Protein AF-A0A2D8XMQ3-F1 (afdb_monomer_lite)

pLDDT: mean 76.1, std 11.26, range [39.38, 89.62]

Foldseek 3Di:
DDPVVVVVVVVVVVVVVVVVVVVDPDPCPVVDDDDDDDDFKDKDKDWADDDDDDDPDPDDDDDDDDTDIDMDMDGDDDDDDDDPPDDDD

Structure (mmCIF, N/CA/C/O backbone):
data_AF-A0A2D8XMQ3-F1
#
_entry.id   AF-A0A2D8XMQ3-F1
#
loop_
_atom_site.group_PDB
_atom_site.id
_atom_site.type_symbol
_atom_site.label_atom_id
_atom_site.label_alt_id
_atom_site.label_comp_id
_atom_site.label_asym_id
_atom_site.label_entity_id
_atom_site.label_seq_id
_atom_site.pdbx_PDB_ins_code
_atom_site.Cartn_x
_atom_site.Cartn_y
_atom_site.Cartn_z
_atom_site.occupancy
_atom_site.B_iso_or_equiv
_atom_site.auth_seq_id
_atom_site.auth_comp_id
_atom_site.auth_asym_id
_atom_site.auth_atom_id
_atom_site.pdbx_PDB_model_num
ATOM 1 N N . MET A 1 1 ? -32.840 -9.153 39.664 1.00 47.66 1 MET A N 1
ATOM 2 C CA . MET A 1 1 ? -31.892 -9.358 38.546 1.00 47.66 1 MET A CA 1
ATOM 3 C C . MET A 1 1 ? -31.703 -8.026 37.840 1.00 47.66 1 MET A C 1
ATOM 5 O O . MET A 1 1 ? -32.692 -7.460 37.396 1.00 47.66 1 MET A O 1
ATOM 9 N N . SER A 1 2 ? -30.481 -7.491 37.831 1.00 50.44 2 SER A N 1
ATOM 10 C CA . SER A 1 2 ? -30.154 -6.190 37.231 1.00 50.44 2 SER A CA 1
ATOM 11 C C . SER A 1 2 ? -29.874 -6.351 35.732 1.00 50.44 2 SER A C 1
ATOM 13 O O . SER A 1 2 ? -29.077 -7.195 35.332 1.00 50.44 2 SER A O 1
ATOM 15 N N . VAL A 1 3 ? -30.524 -5.522 34.916 1.00 63.81 3 VAL A N 1
ATOM 16 C CA . VAL A 1 3 ? -30.344 -5.433 3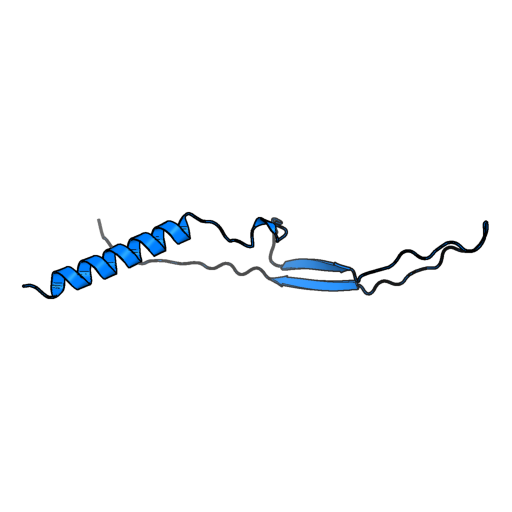3.453 1.00 63.81 3 VAL A CA 1
ATOM 17 C C . VAL A 1 3 ? -29.046 -4.718 33.039 1.00 63.81 3 VAL A C 1
ATOM 19 O O . VAL A 1 3 ? -28.661 -4.777 31.874 1.00 63.81 3 VAL A O 1
ATOM 22 N N . GLN A 1 4 ? -28.340 -4.080 33.981 1.00 67.00 4 GLN A N 1
ATOM 23 C CA . GLN A 1 4 ? -27.061 -3.396 33.726 1.00 67.00 4 GLN A CA 1
ATOM 24 C C . GLN A 1 4 ? -25.872 -4.369 33.645 1.00 67.00 4 GLN A C 1
ATOM 26 O O . GLN A 1 4 ? -24.845 -4.068 33.044 1.00 67.00 4 GLN A O 1
ATOM 31 N N . ILE A 1 5 ? -26.002 -5.566 34.223 1.00 63.44 5 ILE A N 1
ATOM 32 C CA . ILE A 1 5 ? -24.942 -6.583 34.186 1.00 63.44 5 ILE A CA 1
ATOM 33 C C . ILE A 1 5 ? -24.742 -7.089 32.749 1.00 63.44 5 ILE A C 1
ATOM 35 O O . ILE A 1 5 ? -23.616 -7.247 32.287 1.00 63.44 5 ILE A O 1
ATOM 39 N N . THR A 1 6 ? -25.830 -7.275 32.002 1.00 73.38 6 THR A N 1
ATOM 40 C CA . THR A 1 6 ? -25.777 -7.696 30.596 1.00 73.38 6 THR A CA 1
ATOM 41 C C . THR A 1 6 ? -25.154 -6.649 29.674 1.00 73.38 6 THR A C 1
ATOM 43 O O . THR A 1 6 ? -24.459 -7.027 28.735 1.00 73.38 6 THR A O 1
ATOM 46 N N . THR A 1 7 ? -25.340 -5.350 29.934 1.00 79.94 7 THR A N 1
ATOM 47 C CA . THR A 1 7 ? -24.733 -4.286 29.113 1.00 79.94 7 THR A CA 1
ATOM 48 C C . THR A 1 7 ? -23.226 -4.189 29.336 1.00 79.94 7 THR A C 1
ATOM 50 O O . THR A 1 7 ? -22.482 -4.079 28.365 1.00 79.94 7 THR A O 1
ATOM 53 N N . ALA A 1 8 ? -22.763 -4.344 30.581 1.00 79.88 8 ALA A N 1
ATOM 54 C CA . ALA A 1 8 ? -21.336 -4.352 30.904 1.00 79.88 8 ALA A CA 1
ATOM 55 C C . ALA A 1 8 ? -20.573 -5.474 30.172 1.00 79.88 8 ALA A C 1
ATOM 57 O O . ALA A 1 8 ? -19.471 -5.254 29.675 1.00 79.88 8 ALA A O 1
ATOM 58 N N . PHE A 1 9 ? -21.174 -6.661 30.023 1.00 83.69 9 PHE A N 1
ATOM 59 C CA . PHE A 1 9 ? -20.564 -7.752 29.251 1.00 83.69 9 PHE A CA 1
ATOM 60 C C . PHE A 1 9 ? -20.463 -7.446 27.748 1.00 83.69 9 PHE A C 1
ATOM 62 O O . PHE A 1 9 ? -19.483 -7.835 27.109 1.00 83.69 9 PHE A O 1
ATOM 69 N N . VAL A 1 10 ? -21.437 -6.726 27.180 1.00 86.00 10 VAL A N 1
ATOM 70 C CA . VAL A 1 10 ? -21.399 -6.292 25.772 1.00 86.00 10 VAL A CA 1
ATOM 71 C C . VAL A 1 10 ? -20.311 -5.239 25.553 1.00 86.00 10 VAL A C 1
ATOM 73 O O . VAL A 1 10 ? -19.554 -5.331 24.587 1.00 86.00 10 VAL A O 1
ATOM 76 N N . GLU A 1 11 ? -20.186 -4.272 26.463 1.00 88.19 11 GLU A N 1
ATOM 77 C CA . GLU A 1 11 ? -19.143 -3.241 26.408 1.00 88.19 11 GLU A CA 1
ATOM 78 C C . GLU A 1 11 ? -17.743 -3.836 26.570 1.00 88.19 11 GLU A C 1
ATOM 80 O O . GLU A 1 11 ? -16.839 -3.513 25.798 1.00 88.19 11 GLU A O 1
ATOM 85 N N . GLN A 1 12 ? -17.574 -4.777 27.502 1.00 87.25 12 GLN A N 1
ATOM 86 C CA . GLN A 1 12 ? -16.314 -5.489 27.691 1.00 87.25 12 GLN A CA 1
ATOM 87 C C . GLN A 1 12 ? -15.927 -6.302 26.446 1.00 87.25 12 GLN A C 1
ATOM 89 O O . GLN A 1 12 ? -14.770 -6.273 26.025 1.00 87.25 12 GLN A O 1
ATOM 94 N N . TYR A 1 13 ? -16.877 -7.011 25.822 1.00 88.62 13 TYR A N 1
ATOM 95 C CA . TYR A 1 13 ? -16.619 -7.739 24.577 1.00 88.62 13 TYR A CA 1
ATOM 96 C C . TYR A 1 13 ? -16.195 -6.792 23.451 1.00 88.62 13 TYR A C 1
ATOM 98 O O . TYR A 1 13 ? -15.200 -7.053 22.773 1.00 88.62 13 TYR A O 1
ATOM 106 N N . LYS A 1 14 ? -16.902 -5.667 23.289 1.00 87.88 14 LYS A N 1
ATOM 107 C CA . LYS A 1 14 ? -16.571 -4.644 22.294 1.00 87.88 14 LYS A CA 1
ATOM 108 C C . LYS A 1 14 ? -15.151 -4.106 22.494 1.00 87.88 14 LYS A C 1
ATOM 110 O O . LYS A 1 14 ? -14.368 -4.136 21.548 1.00 87.88 14 LYS A O 1
ATOM 115 N N . GLY A 1 15 ? -14.799 -3.695 23.714 1.00 89.62 15 GLY A N 1
ATOM 116 C CA . GLY A 1 15 ? -13.461 -3.185 24.025 1.00 89.62 15 GLY A CA 1
ATOM 117 C C . GLY A 1 15 ? -12.362 -4.216 23.756 1.00 89.62 15 GLY A C 1
ATOM 118 O O . GLY A 1 15 ? -11.335 -3.897 23.161 1.00 89.62 15 GLY A O 1
ATOM 119 N N . ASN A 1 16 ? -12.599 -5.486 24.097 1.00 88.94 16 ASN A N 1
ATOM 120 C CA . ASN A 1 16 ? -11.645 -6.560 23.818 1.00 88.94 16 ASN A CA 1
ATOM 121 C C . ASN A 1 16 ? -11.452 -6.796 22.313 1.00 88.94 16 ASN A C 1
ATOM 123 O O . ASN A 1 16 ? -10.323 -6.984 21.864 1.00 88.94 16 ASN A O 1
ATOM 127 N N . VAL A 1 17 ? -12.528 -6.771 21.519 1.00 86.94 17 VAL A N 1
ATOM 128 C CA . VAL A 1 17 ? -12.437 -6.907 20.056 1.00 86.94 17 VAL A CA 1
ATOM 129 C C . VAL A 1 17 ? -11.681 -5.727 19.449 1.00 86.94 17 VAL A C 1
ATOM 131 O O . VAL A 1 17 ? -10.796 -5.942 18.624 1.00 86.94 17 VAL A O 1
ATOM 134 N N . GLU A 1 18 ? -11.973 -4.500 19.881 1.00 87.88 18 GLU A N 1
ATOM 135 C CA . GLU A 1 18 ? -11.266 -3.300 19.421 1.00 87.88 18 GLU A CA 1
ATOM 136 C C . GLU A 1 18 ? -9.766 -3.372 19.745 1.00 87.88 18 GLU A C 1
ATOM 138 O O . GLU A 1 18 ? -8.935 -3.157 18.860 1.00 87.88 18 GLU A O 1
ATOM 143 N N . HIS A 1 19 ? -9.401 -3.781 20.963 1.00 88.06 19 HIS A N 1
ATOM 144 C CA . HIS A 1 19 ? -8.002 -3.963 21.355 1.00 88.06 19 HIS A CA 1
ATOM 145 C C . HIS A 1 19 ? -7.284 -5.056 20.551 1.00 88.06 19 HIS A C 1
ATOM 147 O O . HIS A 1 19 ? -6.148 -4.859 20.117 1.00 88.06 19 HIS A O 1
ATOM 153 N N . LEU A 1 20 ? -7.929 -6.198 20.303 1.00 85.19 20 LEU A N 1
ATOM 154 C CA . LEU A 1 20 ? -7.338 -7.288 19.518 1.00 85.19 20 LEU A CA 1
ATOM 155 C C . LEU A 1 20 ? -7.166 -6.913 18.039 1.00 85.19 20 LEU A C 1
ATOM 157 O O . LEU A 1 20 ? -6.171 -7.284 17.413 1.00 85.19 20 LEU A O 1
ATOM 161 N N . VAL A 1 21 ? -8.112 -6.157 17.473 1.00 83.44 21 VAL A N 1
ATOM 162 C CA . VAL A 1 21 ? -8.021 -5.662 16.093 1.00 83.44 21 VAL A CA 1
ATOM 163 C C . VAL A 1 21 ? -6.886 -4.650 15.948 1.00 83.44 21 VAL A C 1
ATOM 165 O O . VAL A 1 21 ? -6.196 -4.681 14.936 1.00 83.44 21 VAL A O 1
ATOM 168 N N . GLN A 1 22 ? -6.632 -3.810 16.957 1.00 82.38 22 GLN A N 1
ATOM 169 C CA . GLN A 1 22 ? -5.485 -2.893 16.955 1.00 82.38 22 GLN A CA 1
ATOM 170 C C . GLN A 1 22 ? -4.136 -3.627 16.995 1.00 82.38 22 GLN A C 1
ATOM 172 O O . GLN A 1 22 ? -3.185 -3.193 16.347 1.00 82.38 22 GLN A O 1
ATOM 177 N N . GLN A 1 23 ? -4.043 -4.746 17.723 1.00 81.25 23 GLN A N 1
ATOM 178 C CA . GLN A 1 23 ? -2.813 -5.549 17.792 1.00 81.25 23 GLN A CA 1
ATOM 179 C C . GLN A 1 23 ? -2.471 -6.209 16.452 1.00 81.25 23 GLN A C 1
ATOM 181 O O . GLN A 1 23 ? -1.297 -6.382 16.114 1.00 81.25 23 GLN A O 1
ATOM 186 N N . LYS A 1 24 ? -3.487 -6.591 15.674 1.00 79.75 24 LYS A N 1
ATOM 187 C CA . LYS A 1 24 ? -3.289 -7.204 14.364 1.00 79.75 24 LYS A CA 1
ATOM 188 C C . LYS A 1 24 ? -3.156 -6.117 13.299 1.00 79.75 24 LYS A C 1
ATOM 190 O O . LYS A 1 24 ? -4.136 -5.515 12.878 1.00 79.75 24 LYS A O 1
ATOM 195 N N . GLY A 1 25 ? -1.929 -5.909 12.822 1.00 76.00 25 GLY A N 1
ATOM 196 C CA . GLY A 1 25 ? -1.646 -4.988 11.719 1.00 76.00 25 GLY A CA 1
ATOM 197 C C . GLY A 1 25 ? -2.458 -5.280 10.446 1.00 76.00 25 GLY A C 1
ATOM 198 O O . GLY A 1 25 ? -3.059 -6.345 10.281 1.00 76.00 25 GLY A O 1
ATOM 199 N N . SER A 1 26 ? -2.473 -4.315 9.520 1.00 81.19 26 SER A N 1
ATOM 200 C CA . SER A 1 26 ? -3.245 -4.405 8.271 1.00 81.19 26 SER A CA 1
ATOM 201 C C . SER A 1 26 ? -2.988 -5.713 7.517 1.00 81.19 26 SER A C 1
ATOM 203 O O . SER A 1 26 ? -1.850 -6.037 7.185 1.00 81.19 26 SER A O 1
ATOM 205 N N . ARG A 1 27 ? -4.063 -6.428 7.160 1.00 82.25 27 ARG A N 1
ATOM 206 C CA . ARG A 1 27 ? -3.991 -7.678 6.378 1.00 82.25 27 ARG A CA 1
ATOM 207 C C . ARG A 1 27 ? -3.368 -7.491 4.996 1.00 82.25 27 ARG A C 1
ATOM 209 O O . ARG A 1 27 ? -2.899 -8.457 4.412 1.00 82.25 27 ARG A O 1
ATOM 216 N N . LEU A 1 28 ? -3.403 -6.269 4.469 1.00 84.81 28 LEU A N 1
ATOM 217 C CA . LEU A 1 28 ? -2.854 -5.945 3.157 1.00 84.81 28 LEU A CA 1
ATOM 218 C C . LEU A 1 28 ? -1.389 -5.517 3.227 1.00 84.81 28 LEU A C 1
ATOM 220 O O . LEU A 1 28 ? -0.794 -5.305 2.174 1.00 84.81 28 LEU A O 1
ATOM 224 N N . ARG A 1 29 ? -0.798 -5.395 4.425 1.00 80.88 29 ARG A N 1
ATOM 225 C CA . ARG A 1 29 ? 0.557 -4.857 4.606 1.00 80.88 29 ARG A CA 1
ATOM 226 C C . ARG A 1 29 ? 1.606 -5.608 3.785 1.00 80.88 29 ARG A C 1
ATOM 228 O O . ARG A 1 29 ? 2.448 -4.956 3.185 1.00 80.88 29 ARG A O 1
ATOM 235 N N . ASP A 1 30 ? 1.485 -6.929 3.689 1.00 82.88 30 ASP A N 1
ATOM 236 C CA . ASP A 1 30 ? 2.427 -7.777 2.944 1.00 82.88 30 ASP A CA 1
ATOM 237 C C . ASP A 1 30 ? 2.151 -7.805 1.433 1.00 82.88 30 ASP A C 1
ATOM 239 O O . ASP A 1 30 ? 2.994 -8.218 0.642 1.00 82.88 30 ASP A O 1
ATOM 243 N N . SER A 1 31 ? 0.964 -7.358 1.016 1.00 84.81 31 SER A N 1
ATOM 244 C CA . SER A 1 31 ? 0.554 -7.308 -0.394 1.00 84.81 31 SER A CA 1
ATOM 245 C C . SER A 1 31 ? 0.842 -5.963 -1.068 1.00 84.81 31 SER A C 1
ATOM 247 O O . SER A 1 31 ? 0.607 -5.816 -2.267 1.00 84.81 31 SER A O 1
ATOM 249 N N . VAL A 1 32 ? 1.327 -4.971 -0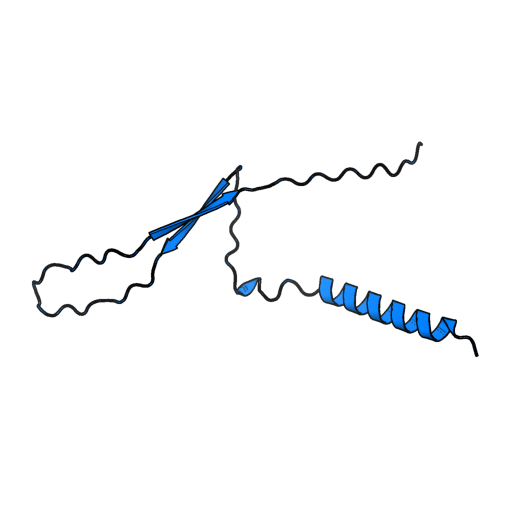.313 1.00 83.94 32 VAL A N 1
ATOM 250 C CA . VAL A 1 32 ? 1.569 -3.609 -0.805 1.00 83.94 32 VAL A CA 1
ATOM 251 C C . VAL A 1 32 ? 3.035 -3.213 -0.669 1.00 83.94 32 VAL A C 1
ATOM 253 O O . VAL A 1 32 ? 3.719 -3.592 0.278 1.00 83.94 32 VAL A O 1
ATOM 256 N N . ARG A 1 33 ? 3.524 -2.403 -1.614 1.00 81.88 33 ARG A N 1
ATOM 257 C CA . ARG A 1 33 ? 4.865 -1.814 -1.530 1.00 81.88 33 ARG A CA 1
ATOM 258 C C . ARG A 1 33 ? 4.872 -0.696 -0.491 1.00 81.88 33 ARG A C 1
ATOM 260 O O . ARG A 1 33 ? 4.014 0.182 -0.524 1.00 81.88 33 ARG A O 1
ATOM 267 N N . LEU A 1 34 ? 5.867 -0.715 0.389 1.00 81.38 34 LEU A N 1
ATOM 268 C CA . LEU A 1 34 ? 6.144 0.368 1.328 1.00 81.38 34 LEU A CA 1
ATOM 269 C C . LEU A 1 34 ? 7.362 1.141 0.842 1.00 81.38 34 LEU A C 1
ATOM 271 O O . LEU A 1 34 ? 8.415 0.558 0.597 1.00 81.38 34 LEU A O 1
ATOM 275 N N . GLU A 1 35 ? 7.207 2.448 0.700 1.00 81.06 35 GLU A N 1
ATOM 276 C CA . GLU A 1 35 ? 8.262 3.341 0.244 1.00 81.06 35 GLU A CA 1
ATOM 277 C C . GLU A 1 35 ? 8.159 4.652 1.016 1.00 81.06 35 GLU A C 1
ATOM 279 O O . GLU A 1 35 ? 7.062 5.188 1.184 1.00 81.06 35 GLU A O 1
ATOM 284 N N . GLN A 1 36 ? 9.293 5.143 1.513 1.00 81.38 36 GLN A N 1
ATOM 285 C CA . GLN A 1 36 ? 9.350 6.420 2.214 1.00 81.38 36 GLN A CA 1
ATOM 286 C C . GLN A 1 36 ? 9.476 7.544 1.190 1.00 81.38 36 GLN A C 1
ATOM 288 O O . GLN A 1 36 ? 10.392 7.539 0.370 1.00 81.38 36 GLN A O 1
ATOM 293 N N . VAL A 1 37 ? 8.557 8.504 1.245 1.00 82.50 37 VAL A N 1
ATOM 294 C CA . VAL A 1 37 ? 8.536 9.662 0.348 1.00 82.50 37 VAL A CA 1
ATOM 295 C C . VAL A 1 37 ? 8.889 10.913 1.138 1.00 82.50 37 VAL A C 1
ATOM 297 O O . VAL A 1 37 ? 8.248 11.217 2.140 1.00 82.50 37 VAL A O 1
ATOM 300 N N . THR A 1 38 ? 9.863 11.671 0.644 1.00 81.12 38 THR A N 1
ATOM 301 C CA . THR A 1 38 ? 10.247 12.975 1.195 1.00 81.12 38 THR A CA 1
ATOM 302 C C . THR A 1 38 ? 9.822 14.083 0.230 1.00 81.12 38 THR A C 1
ATOM 304 O O . THR A 1 38 ? 10.226 14.082 -0.932 1.00 81.12 38 THR A O 1
ATOM 307 N N . GLY A 1 39 ? 9.021 15.046 0.697 1.00 81.81 39 GLY A N 1
ATOM 308 C CA . 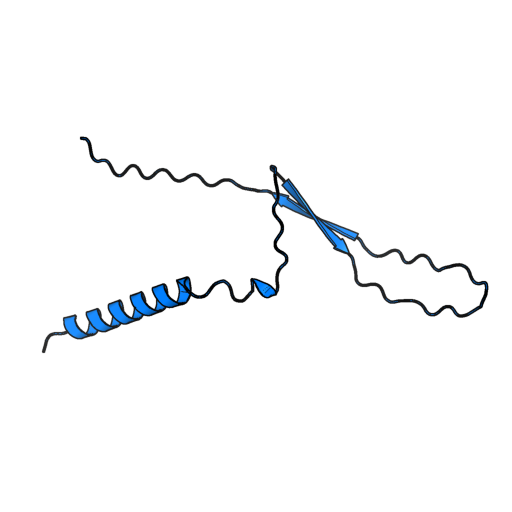GLY A 1 39 ? 8.563 16.201 -0.091 1.00 81.81 39 GLY A CA 1
ATOM 309 C C . GLY A 1 39 ? 7.042 16.268 -0.270 1.00 81.81 39 GLY A C 1
ATOM 310 O O . GLY A 1 39 ? 6.306 15.468 0.285 1.00 81.81 39 GLY A O 1
ATOM 311 N N . LYS A 1 40 ? 6.549 17.246 -1.046 1.00 77.81 40 LYS A N 1
ATOM 312 C CA . LYS A 1 40 ? 5.098 17.513 -1.189 1.00 77.81 40 LYS A CA 1
ATOM 313 C C . LYS A 1 40 ? 4.369 16.573 -2.156 1.00 77.81 40 LYS A C 1
ATOM 315 O O . LYS A 1 40 ? 3.156 16.407 -2.062 1.00 77.81 40 LYS A O 1
ATOM 320 N N . ASN A 1 41 ? 5.082 15.991 -3.120 1.00 82.12 41 ASN A N 1
ATOM 321 C CA . ASN A 1 41 ? 4.504 15.117 -4.140 1.00 82.12 41 ASN A CA 1
ATOM 322 C C . ASN A 1 41 ? 5.434 13.935 -4.424 1.00 82.12 41 ASN A C 1
ATOM 324 O O . ASN A 1 41 ? 6.640 14.125 -4.558 1.00 82.12 41 ASN A O 1
ATOM 328 N N . ALA A 1 42 ? 4.849 12.755 -4.619 1.00 84.06 42 ALA A N 1
ATOM 329 C CA . ALA A 1 42 ? 5.504 11.578 -5.181 1.00 84.06 42 ALA A CA 1
ATOM 330 C C . ALA A 1 42 ? 4.856 11.181 -6.507 1.00 84.06 42 ALA A C 1
ATOM 332 O O . ALA A 1 42 ? 3.690 11.483 -6.772 1.00 84.06 42 ALA A O 1
ATOM 333 N N . TYR A 1 43 ? 5.615 10.465 -7.331 1.00 83.56 43 TYR A N 1
ATOM 334 C CA . TYR A 1 43 ? 5.119 9.893 -8.572 1.00 83.56 43 TYR A CA 1
ATOM 335 C C . TYR A 1 43 ? 5.461 8.412 -8.638 1.00 83.56 43 TYR A C 1
ATOM 337 O O . TYR A 1 43 ? 6.600 8.031 -8.384 1.00 83.56 43 TYR A O 1
ATOM 345 N N . PHE A 1 44 ? 4.486 7.605 -9.040 1.00 83.50 44 PHE A N 1
ATOM 346 C CA . PHE A 1 44 ? 4.643 6.168 -9.219 1.00 83.50 44 PHE A CA 1
ATOM 347 C C . PHE A 1 44 ? 4.338 5.795 -10.668 1.00 83.50 44 PHE A C 1
ATOM 349 O O . PHE A 1 44 ? 3.319 6.217 -11.225 1.00 83.50 44 PHE A O 1
ATOM 356 N N . GLU A 1 45 ? 5.229 5.008 -11.267 1.00 82.81 45 GLU A N 1
ATOM 357 C CA . GLU A 1 45 ? 5.082 4.508 -12.633 1.00 82.81 45 GLU A CA 1
ATOM 358 C C . GLU A 1 45 ? 4.325 3.180 -12.636 1.00 82.81 45 GLU A C 1
ATOM 360 O O . GLU A 1 45 ? 4.683 2.234 -11.930 1.00 82.81 45 GLU A O 1
ATOM 365 N N . GLN A 1 46 ? 3.289 3.106 -13.463 1.00 76.88 46 GLN A N 1
ATOM 366 C CA . GLN A 1 46 ? 2.582 1.882 -13.788 1.00 76.88 46 GLN A CA 1
ATOM 367 C C . GLN A 1 46 ? 3.018 1.445 -15.188 1.00 76.88 46 GLN A C 1
ATOM 369 O O . GLN A 1 46 ? 2.679 2.078 -16.190 1.00 76.88 46 GLN A O 1
ATOM 374 N N . LEU A 1 47 ? 3.786 0.358 -15.241 1.00 77.56 47 LEU A N 1
ATOM 375 C CA . LEU A 1 47 ? 4.154 -0.304 -16.487 1.00 77.56 47 LEU A CA 1
ATOM 376 C C . LEU A 1 47 ? 3.022 -1.247 -16.903 1.00 77.56 47 LEU A C 1
ATOM 378 O O . LEU A 1 47 ? 2.542 -2.039 -16.090 1.00 77.56 47 LEU A O 1
ATOM 382 N N . GLY A 1 48 ? 2.590 -1.158 -18.160 1.00 70.94 48 GLY A N 1
ATOM 383 C CA . GLY A 1 48 ? 1.673 -2.129 -18.750 1.00 70.94 48 GLY A CA 1
ATOM 384 C C . GLY A 1 48 ? 2.271 -3.539 -18.811 1.00 70.94 48 GLY A C 1
ATOM 385 O O . GLY A 1 48 ? 3.487 -3.731 -18.804 1.00 70.94 48 GLY A O 1
ATOM 386 N N . THR A 1 49 ? 1.409 -4.552 -18.889 1.00 69.25 49 THR A N 1
ATOM 387 C CA . THR A 1 49 ? 1.843 -5.936 -19.104 1.00 69.25 49 THR A CA 1
ATOM 388 C C . THR A 1 49 ? 2.416 -6.089 -20.508 1.00 69.25 49 THR A C 1
ATOM 390 O O . THR A 1 49 ? 1.750 -5.748 -21.485 1.00 69.25 49 THR A O 1
ATOM 393 N N . THR A 1 50 ? 3.620 -6.644 -20.616 1.00 71.94 50 THR A N 1
ATOM 394 C CA . THR A 1 50 ? 4.242 -6.998 -21.895 1.00 71.94 50 THR A CA 1
ATOM 395 C C . THR A 1 50 ? 4.551 -8.489 -21.934 1.00 71.94 50 THR A C 1
ATOM 397 O O . THR A 1 50 ? 4.831 -9.099 -20.901 1.00 71.94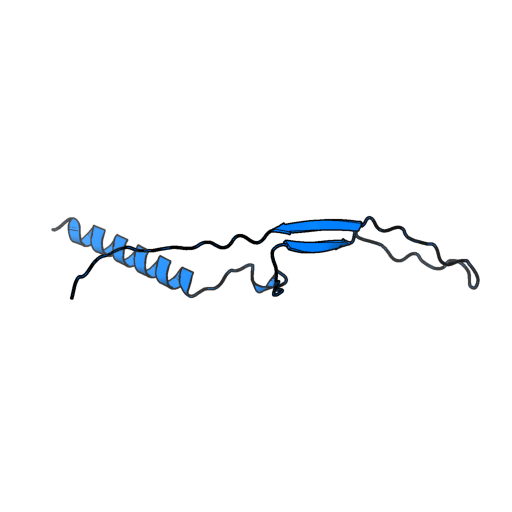 50 THR A O 1
ATOM 400 N N . VAL A 1 51 ? 4.465 -9.087 -23.122 1.00 72.94 51 VAL A N 1
ATOM 401 C CA . VAL A 1 51 ? 4.752 -10.507 -23.351 1.00 72.94 51 VAL A CA 1
ATOM 402 C C . VAL A 1 51 ? 6.007 -10.615 -24.205 1.00 72.94 51 VAL A C 1
ATOM 404 O O . VAL A 1 51 ? 6.171 -9.895 -25.189 1.00 72.94 51 VAL A O 1
ATOM 407 N N . ALA A 1 52 ? 6.900 -11.530 -23.835 1.00 73.31 52 ALA A N 1
ATOM 408 C CA . ALA A 1 52 ? 8.114 -11.784 -24.596 1.00 73.31 52 ALA A CA 1
ATOM 409 C C . ALA A 1 52 ? 7.779 -12.343 -25.990 1.00 73.31 52 ALA A C 1
ATOM 411 O O . ALA A 1 52 ? 7.095 -13.360 -26.116 1.00 73.31 52 ALA A O 1
ATOM 412 N N . SER A 1 53 ? 8.290 -11.697 -27.041 1.00 74.50 53 SER A N 1
ATOM 413 C CA . SER A 1 53 ? 8.160 -12.187 -28.416 1.00 74.50 53 SER A CA 1
ATOM 414 C C . SER A 1 53 ? 9.267 -13.190 -28.744 1.00 74.50 53 SER A C 1
ATOM 416 O O . SER A 1 53 ? 10.443 -12.967 -28.445 1.00 74.50 53 SER A O 1
ATOM 418 N N . LYS A 1 54 ? 8.899 -14.315 -29.369 1.00 74.88 54 LYS A N 1
ATOM 419 C CA . LYS A 1 54 ? 9.852 -15.347 -29.790 1.00 74.88 54 LYS A CA 1
ATOM 420 C C . LYS A 1 54 ? 10.649 -14.851 -30.995 1.00 74.88 54 LYS A C 1
ATOM 422 O O . LYS A 1 54 ? 10.077 -14.484 -32.017 1.00 74.88 54 LYS A O 1
ATOM 427 N N . ARG A 1 55 ? 11.981 -14.916 -30.913 1.00 72.31 55 ARG A N 1
ATOM 428 C CA . ARG A 1 55 ? 12.861 -14.617 -32.049 1.00 72.31 55 ARG A CA 1
ATOM 429 C C . ARG A 1 55 ? 12.713 -15.716 -33.113 1.00 72.31 55 ARG A C 1
ATOM 431 O O . ARG A 1 55 ? 13.068 -16.867 -32.865 1.00 72.31 55 ARG A O 1
ATOM 438 N N . THR A 1 56 ? 12.166 -15.372 -34.277 1.00 77.69 56 THR A N 1
ATOM 439 C CA . THR A 1 56 ? 11.864 -16.322 -35.365 1.00 77.69 56 THR A CA 1
ATOM 440 C C . THR A 1 56 ? 13.044 -16.579 -36.306 1.00 77.69 56 THR A C 1
ATOM 442 O O . THR A 1 56 ? 13.072 -17.621 -36.953 1.00 77.69 56 THR A O 1
ATOM 445 N N . SER A 1 57 ? 14.053 -15.699 -36.357 1.00 78.19 57 SER A N 1
ATOM 446 C CA . SER A 1 57 ? 15.270 -15.907 -37.157 1.00 78.19 57 SER A CA 1
ATOM 447 C C . SER A 1 57 ? 16.540 -15.489 -36.407 1.00 78.19 57 SER A C 1
ATOM 449 O O . SER A 1 57 ? 16.498 -14.657 -35.502 1.00 78.19 57 SER A O 1
ATOM 451 N N . ARG A 1 58 ? 17.696 -16.059 -36.775 1.00 76.06 58 ARG A N 1
ATOM 452 C CA . ARG A 1 58 ? 18.973 -15.828 -36.067 1.00 76.06 58 ARG A CA 1
ATOM 453 C C . ARG A 1 58 ? 19.489 -14.384 -36.165 1.00 76.06 58 ARG A C 1
ATOM 455 O O . ARG A 1 58 ? 20.251 -13.982 -35.295 1.00 76.06 58 ARG A O 1
ATOM 462 N N . HIS A 1 59 ? 19.040 -13.618 -37.162 1.00 80.69 59 HIS A N 1
ATOM 463 C CA . HIS A 1 59 ? 19.524 -12.261 -37.456 1.00 80.69 59 HIS A CA 1
ATOM 464 C C . HIS A 1 59 ? 18.388 -11.254 -37.691 1.00 80.69 59 HIS A C 1
ATOM 466 O O . HIS A 1 59 ? 18.585 -10.260 -38.378 1.00 80.69 59 HIS A O 1
ATOM 472 N N . SER A 1 60 ? 17.185 -11.511 -37.169 1.00 75.38 60 SER A N 1
ATOM 473 C CA . SER A 1 60 ? 16.099 -10.529 -37.253 1.00 75.38 60 SER A CA 1
ATOM 474 C C . SER A 1 60 ? 16.319 -9.392 -36.265 1.00 75.38 60 SER A C 1
ATOM 476 O O . SER A 1 60 ? 16.742 -9.635 -35.129 1.00 75.38 60 SER A O 1
ATOM 478 N N . ASP A 1 61 ? 15.914 -8.194 -36.674 1.00 77.00 61 ASP A N 1
ATOM 479 C CA . ASP A 1 61 ? 15.835 -7.032 -35.801 1.00 77.00 61 ASP A CA 1
ATOM 480 C C . ASP A 1 61 ? 15.008 -7.326 -34.547 1.00 77.00 61 ASP A C 1
ATOM 482 O O . ASP A 1 61 ? 14.026 -8.077 -34.567 1.00 77.00 61 ASP A O 1
ATOM 486 N N . THR A 1 62 ? 15.430 -6.742 -33.426 1.00 77.94 62 THR A N 1
ATOM 487 C CA . THR A 1 62 ? 14.699 -6.871 -32.167 1.00 77.94 62 THR A CA 1
ATOM 488 C C . THR A 1 62 ? 13.414 -6.050 -32.269 1.00 77.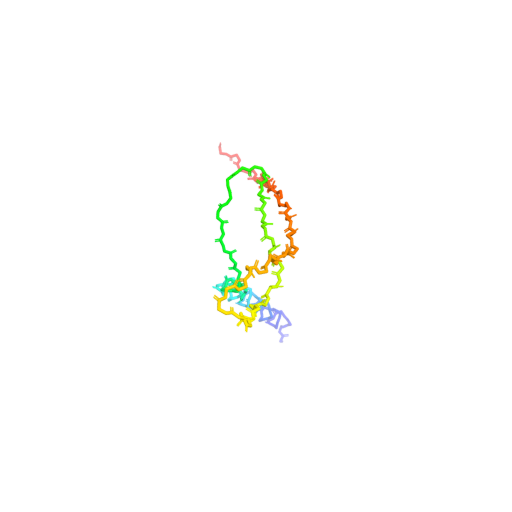94 62 THR A C 1
ATOM 490 O O . THR A 1 62 ? 13.503 -4.830 -32.441 1.00 77.94 62 THR A O 1
ATOM 493 N N . PRO A 1 63 ? 12.226 -6.671 -32.147 1.00 74.06 63 PRO A N 1
ATOM 494 C CA . PRO A 1 63 ? 10.980 -5.925 -32.178 1.00 74.06 63 PRO A CA 1
ATOM 495 C C . PRO A 1 63 ? 10.943 -4.973 -30.983 1.00 74.06 63 PRO A C 1
ATOM 497 O O . PRO A 1 63 ? 11.105 -5.389 -29.834 1.00 74.06 63 PRO A O 1
ATOM 500 N N . ARG A 1 64 ? 10.742 -3.684 -31.262 1.00 72.00 64 ARG A N 1
ATOM 501 C CA . ARG A 1 64 ? 10.461 -2.694 -30.223 1.00 72.00 64 ARG A CA 1
ATOM 502 C C . ARG A 1 64 ? 9.026 -2.893 -29.758 1.00 72.00 64 ARG A C 1
ATOM 504 O O . ARG A 1 64 ? 8.103 -2.866 -30.566 1.00 72.00 64 ARG A O 1
ATOM 511 N N . LEU A 1 65 ? 8.863 -3.141 -28.465 1.00 72.38 65 LEU A N 1
ATOM 512 C CA . LEU A 1 65 ? 7.563 -3.258 -27.821 1.00 72.38 65 LEU A CA 1
ATOM 513 C C . LEU A 1 65 ? 7.315 -1.955 -27.065 1.00 72.38 65 LEU A C 1
ATOM 515 O O . LEU A 1 65 ? 7.947 -1.719 -26.036 1.00 72.38 65 LEU A O 1
ATOM 519 N N . ASP A 1 66 ? 6.414 -1.124 -27.582 1.00 71.44 66 ASP A N 1
ATOM 520 C CA . ASP A 1 66 ? 5.961 0.074 -26.881 1.00 71.44 66 ASP A CA 1
ATOM 521 C C . ASP A 1 66 ? 4.946 -0.340 -25.817 1.00 71.44 66 ASP A C 1
ATOM 523 O O . ASP A 1 66 ? 3.784 -0.644 -26.097 1.00 71.44 66 ASP A O 1
ATOM 527 N N . VAL A 1 67 ? 5.414 -0.418 -24.574 1.00 75.50 67 VAL A N 1
ATOM 528 C CA . VAL A 1 67 ? 4.559 -0.720 -23.429 1.00 75.50 67 VAL A CA 1
ATOM 529 C C . VAL A 1 67 ? 3.858 0.573 -23.013 1.00 75.50 67 VAL A C 1
ATOM 531 O O . VAL A 1 67 ? 4.522 1.598 -22.887 1.00 75.50 67 VAL A O 1
ATOM 534 N N . PRO A 1 68 ? 2.535 0.585 -22.783 1.00 76.94 68 PRO A N 1
ATOM 535 C CA . PRO A 1 68 ? 1.880 1.777 -22.267 1.00 76.94 68 PRO A CA 1
ATOM 536 C C . PRO A 1 68 ? 2.406 2.087 -20.860 1.00 76.94 68 PRO A C 1
ATOM 538 O O . PRO A 1 68 ? 2.354 1.245 -19.957 1.00 76.94 68 PRO A O 1
ATOM 541 N N . HIS A 1 69 ? 2.903 3.311 -20.687 1.00 80.06 69 HIS A N 1
ATOM 542 C CA . HIS A 1 69 ? 3.357 3.850 -19.410 1.00 80.06 69 HIS A CA 1
ATOM 543 C C . HIS A 1 69 ? 2.305 4.820 -18.877 1.00 80.06 69 HIS A C 1
ATOM 545 O O . HIS A 1 69 ? 1.911 5.759 -19.570 1.00 80.06 69 HIS A O 1
ATOM 551 N N . ALA A 1 70 ? 1.856 4.611 -17.642 1.00 79.88 70 ALA A N 1
ATOM 552 C CA . ALA A 1 70 ? 0.974 5.541 -16.953 1.00 79.88 70 ALA A CA 1
ATOM 553 C C . ALA A 1 70 ? 1.625 6.004 -15.650 1.00 79.88 70 ALA A C 1
ATOM 555 O O . ALA A 1 70 ? 1.956 5.194 -14.786 1.00 79.88 70 ALA A O 1
ATOM 556 N N . A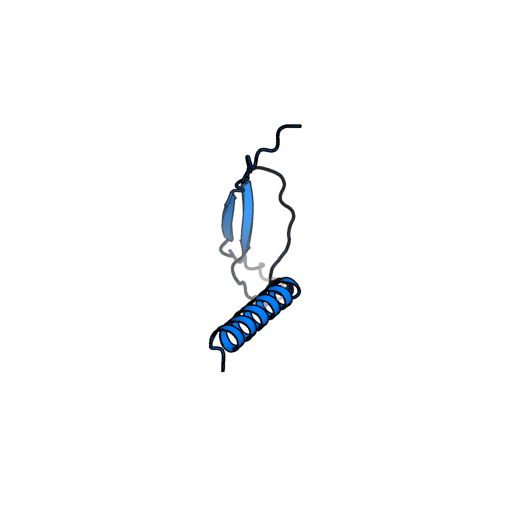RG A 1 71 ? 1.761 7.320 -15.486 1.00 83.00 71 ARG A N 1
ATOM 557 C CA . ARG A 1 71 ? 2.342 7.928 -14.288 1.00 83.00 71 ARG A CA 1
ATOM 558 C C . ARG A 1 71 ? 1.241 8.458 -13.379 1.00 83.00 71 ARG A C 1
ATOM 560 O O . ARG A 1 71 ? 0.417 9.261 -13.813 1.00 83.00 71 ARG A O 1
ATOM 567 N N . ARG A 1 72 ? 1.229 8.049 -12.108 1.00 84.19 72 ARG A N 1
ATOM 568 C CA . ARG A 1 72 ? 0.281 8.554 -11.099 1.00 84.19 72 ARG A CA 1
ATOM 569 C C . ARG A 1 72 ? 0.989 9.463 -10.104 1.00 84.19 72 ARG A C 1
ATOM 571 O O . ARG A 1 72 ? 2.023 9.088 -9.556 1.00 84.19 72 ARG A O 1
ATOM 578 N N . ARG A 1 73 ? 0.418 10.645 -9.858 1.00 84.44 73 ARG A N 1
ATOM 579 C CA . ARG A 1 73 ? 0.885 11.573 -8.820 1.00 84.44 73 ARG A CA 1
ATOM 580 C C . ARG A 1 73 ? 0.141 11.316 -7.516 1.00 84.44 73 ARG A C 1
ATOM 582 O O . ARG A 1 73 ? -1.082 11.213 -7.522 1.00 84.44 73 ARG A O 1
ATOM 589 N N . VAL A 1 74 ? 0.878 11.294 -6.414 1.00 84.06 74 VAL A N 1
ATOM 590 C CA . VAL A 1 74 ? 0.345 11.325 -5.051 1.00 84.06 74 VAL A CA 1
ATOM 591 C C . VAL A 1 74 ? 0.825 12.613 -4.390 1.00 84.06 74 VAL A C 1
ATOM 593 O O . VAL A 1 74 ? 1.985 12.996 -4.544 1.00 84.06 74 VAL A O 1
ATOM 596 N N . SER A 1 75 ? -0.072 13.295 -3.686 1.00 85.12 75 SER A N 1
ATOM 597 C CA . SER A 1 75 ? 0.233 14.505 -2.920 1.00 85.12 75 SER A CA 1
ATOM 598 C C . SER A 1 75 ? 0.117 14.182 -1.433 1.00 85.12 75 SER A C 1
ATOM 600 O O . SER A 1 75 ? -0.840 13.524 -1.027 1.00 85.12 75 SER A O 1
ATOM 602 N N . LEU A 1 76 ? 1.109 14.603 -0.650 1.00 82.88 76 LEU A N 1
ATOM 603 C CA . LEU A 1 76 ? 1.115 14.429 0.802 1.00 82.88 76 LEU A CA 1
ATOM 604 C C . LEU A 1 76 ? 0.357 15.587 1.459 1.00 82.88 76 LEU A C 1
ATOM 606 O O . LEU A 1 76 ? 0.459 16.730 1.008 1.00 82.88 76 LEU A O 1
ATOM 610 N N . VAL A 1 77 ? -0.421 15.269 2.492 1.00 81.94 77 VAL A N 1
ATOM 611 C CA . VAL A 1 77 ? -1.149 16.237 3.317 1.00 81.94 77 VAL A CA 1
ATOM 612 C C . VAL A 1 77 ? -0.739 16.000 4.760 1.00 81.94 77 VAL A C 1
ATOM 614 O O . VAL A 1 77 ? -0.890 14.887 5.265 1.00 81.94 77 VAL A O 1
ATOM 617 N N . ASP A 1 78 ? -0.229 17.047 5.396 1.00 78.44 78 ASP A N 1
ATOM 618 C CA . ASP A 1 78 ? 0.108 17.038 6.813 1.00 78.44 78 ASP A CA 1
ATOM 619 C C . ASP A 1 78 ? -1.152 17.403 7.611 1.00 78.44 78 ASP A C 1
ATOM 621 O O . ASP A 1 78 ? -1.843 18.374 7.290 1.00 78.44 78 ASP A O 1
ATOM 625 N N . TYR A 1 79 ? -1.486 16.589 8.613 1.00 74.75 79 TYR A N 1
ATOM 626 C CA . TYR A 1 79 ? -2.608 16.831 9.517 1.00 74.75 79 TYR A CA 1
ATOM 627 C C . TYR A 1 79 ? -2.059 17.187 10.891 1.00 74.75 79 TYR A C 1
ATOM 629 O O . TYR A 1 79 ? -1.457 16.340 11.550 1.00 74.75 79 TYR A O 1
ATOM 637 N N . ASP A 1 80 ? -2.314 18.416 11.324 1.00 71.19 80 ASP A N 1
ATOM 638 C CA . ASP A 1 80 ? -2.026 18.856 12.682 1.00 71.19 80 ASP A CA 1
ATOM 639 C C . ASP A 1 80 ? -3.290 18.766 13.540 1.00 71.19 80 ASP A C 1
ATOM 641 O O . ASP A 1 80 ? -4.395 19.109 13.112 1.00 71.19 80 ASP A O 1
ATOM 645 N N . TRP A 1 81 ? -3.114 18.310 14.775 1.00 66.56 81 TRP A N 1
ATOM 646 C CA . TRP A 1 81 ? -4.150 18.261 15.798 1.00 66.56 81 TRP A CA 1
ATOM 647 C C . TRP A 1 81 ? -3.624 18.965 17.049 1.00 66.56 81 TRP A C 1
ATOM 649 O O . TRP A 1 81 ? -2.577 18.596 17.581 1.00 66.56 81 TRP A O 1
ATOM 659 N N . ALA A 1 82 ? -4.359 19.972 17.517 1.00 59.84 82 ALA A N 1
ATOM 660 C CA . ALA A 1 82 ? -4.131 20.618 18.801 1.00 59.84 82 ALA A CA 1
ATOM 661 C C . ALA A 1 82 ? -5.325 20.315 19.708 1.00 59.84 82 ALA A C 1
ATOM 663 O O . ALA A 1 82 ? -6.439 20.759 19.431 1.00 59.84 82 ALA A O 1
ATOM 664 N N . ASP A 1 83 ? -5.090 19.563 20.783 1.00 54.16 83 ASP A N 1
ATOM 665 C CA . ASP A 1 83 ? -6.071 19.399 21.852 1.00 54.16 83 ASP A CA 1
ATOM 666 C C . ASP A 1 83 ? -5.818 20.457 22.928 1.00 54.16 83 ASP A C 1
ATOM 668 O O . ASP A 1 83 ? -4.821 20.399 23.649 1.00 54.16 83 ASP A O 1
ATOM 672 N N . LEU A 1 84 ? -6.706 21.447 23.019 1.00 54.47 84 LEU A N 1
ATOM 673 C CA . LEU A 1 84 ? -6.702 22.437 24.093 1.00 54.47 84 LEU A CA 1
ATOM 674 C C . LEU A 1 84 ? -7.550 21.925 25.264 1.00 54.47 84 LEU A C 1
ATOM 676 O O . LEU A 1 84 ? -8.561 22.526 25.622 1.00 54.47 84 LEU A O 1
ATOM 680 N N . ASN A 1 85 ? -7.129 20.828 25.884 1.00 42.47 85 ASN A N 1
ATOM 681 C CA . ASN A 1 85 ? -7.675 20.424 27.174 1.00 42.47 85 ASN A CA 1
ATOM 682 C C . ASN A 1 85 ? -6.837 21.076 28.275 1.00 42.47 85 ASN A C 1
ATOM 684 O O . ASN A 1 85 ? -5.779 20.591 28.671 1.00 42.47 85 ASN A O 1
ATOM 688 N N . GLY A 1 86 ? -7.296 22.253 28.704 1.00 53.53 86 GLY A N 1
ATOM 689 C CA . GLY A 1 86 ? -6.644 23.068 29.715 1.00 53.53 86 GLY A CA 1
ATOM 690 C C . GLY A 1 86 ? -6.524 22.372 31.069 1.00 53.53 86 GLY A C 1
ATOM 691 O O . GLY A 1 86 ? -7.509 21.913 31.639 1.00 53.53 86 GLY A O 1
ATOM 692 N N . VAL A 1 87 ? -5.318 22.416 31.625 1.00 47.03 87 VAL A N 1
ATOM 693 C CA . VAL A 1 87 ? -5.099 22.528 33.066 1.00 47.03 87 VAL A CA 1
ATOM 694 C C . VAL A 1 87 ? -4.056 23.620 33.245 1.00 47.03 87 VAL A C 1
ATOM 696 O O . VAL A 1 87 ? -2.901 23.468 32.854 1.00 47.03 87 VAL A O 1
ATOM 699 N N . ALA A 1 88 ? -4.506 24.748 33.787 1.00 43.44 88 ALA A N 1
ATOM 700 C CA . ALA A 1 88 ? -3.621 25.714 34.408 1.00 43.44 88 ALA A CA 1
ATOM 701 C C . ALA A 1 88 ? -2.938 25.035 35.604 1.00 43.44 88 ALA A C 1
ATOM 703 O O . ALA A 1 88 ? -3.619 24.432 36.438 1.00 43.44 88 ALA A O 1
ATOM 704 N N . ALA A 1 89 ? -1.616 25.142 35.666 1.00 39.38 89 ALA A N 1
ATOM 705 C CA . ALA A 1 89 ? -0.839 25.010 36.889 1.00 39.38 89 ALA A CA 1
ATOM 706 C C . ALA A 1 89 ? -0.152 26.354 37.139 1.00 39.38 89 ALA A C 1
ATOM 708 O O . ALA A 1 89 ? 0.326 26.945 36.142 1.00 39.38 89 ALA A O 1
#

Radius of gyration: 27.6 Å; chains: 1; bounding box: 51×42×76 Å

Sequence (89 aa):
MSVQITTAFVEQYKGNVEHLVQQKGSRLRDSVRLEQVTGKNAYFEQLGTTVASKRTSRHSDTPRLDVPHARRRVSLVDYDWADLNGVAA

Secondary structure (DSSP, 8-state):
--THHHHHHHHHHHHHHHHHHHHS--TTGGGS------SSEEEEEEEPP--PPP--STTPPPPP--PPEEEEEEE--------------